Protein AF-A0A817S6I9-F1 (afdb_monomer_lite)

pLDDT: mean 77.31, std 12.87, range [44.41, 92.62]

Foldseek 3Di:
DVVVVVVVLVVLVVVLVCLLVVLVVLLVVLCVVCVVLVVVVVVCVVVVPPPCVPSVVVNVVCCVPRRVVPRDQDDPVRDDPVSNVVSVVSVVVSVD

Radius of gyration: 18.38 Å; chains: 1; bounding box: 38×23×58 Å

Structure (mmCIF, N/CA/C/O backbone):
data_AF-A0A817S6I9-F1
#
_entry.id   AF-A0A817S6I9-F1
#
loop_
_atom_site.group_PDB
_atom_site.id
_atom_site.type_symbol
_atom_site.label_atom_id
_atom_site.label_alt_id
_atom_site.label_comp_id
_atom_site.label_asym_id
_atom_site.label_entity_id
_atom_site.label_seq_id
_atom_site.pdbx_PDB_ins_code
_atom_site.Cartn_x
_atom_site.Cartn_y
_atom_site.Cartn_z
_atom_site.occupancy
_atom_site.B_iso_or_equiv
_atom_site.auth_seq_id
_atom_site.auth_comp_id
_atom_site.auth_asym_id
_atom_site.auth_atom_id
_atom_site.pdbx_PDB_model_num
ATOM 1 N N . SER A 1 1 ? 17.093 12.582 -35.098 1.00 48.34 1 SER A N 1
ATOM 2 C CA . SER A 1 1 ? 15.811 12.073 -34.557 1.00 48.34 1 SER A CA 1
ATOM 3 C C . SER A 1 1 ? 15.927 10.737 -33.798 1.00 48.34 1 SER A C 1
ATOM 5 O O . SER A 1 1 ? 14.911 10.224 -33.348 1.00 48.34 1 SER A O 1
ATOM 7 N N . THR A 1 2 ? 17.134 10.200 -33.555 1.00 47.22 2 THR A N 1
ATOM 8 C CA . THR A 1 2 ? 17.366 8.974 -32.749 1.00 47.22 2 THR A CA 1
ATOM 9 C C . THR A 1 2 ? 17.768 9.282 -31.298 1.00 47.22 2 THR A C 1
ATOM 11 O O . THR A 1 2 ? 17.374 8.576 -30.375 1.00 47.22 2 THR A O 1
ATOM 14 N N . LEU A 1 3 ? 18.480 10.396 -31.081 1.00 44.41 3 LEU A N 1
ATOM 15 C CA . LEU A 1 3 ? 18.934 10.853 -29.761 1.00 44.41 3 LEU A CA 1
ATOM 16 C C . LEU A 1 3 ? 17.788 11.201 -28.791 1.00 44.41 3 LEU A C 1
ATOM 18 O O . LEU A 1 3 ? 17.895 10.907 -27.606 1.00 44.41 3 LEU A O 1
ATOM 22 N N . SER A 1 4 ? 16.668 11.750 -29.279 1.00 54.09 4 SER A N 1
ATOM 23 C CA . SER A 1 4 ? 15.494 12.042 -28.435 1.00 54.09 4 SER A CA 1
ATOM 24 C C . SER A 1 4 ? 14.751 10.780 -27.981 1.00 54.09 4 SER A C 1
ATOM 26 O O . SER A 1 4 ? 14.138 10.764 -26.920 1.00 54.09 4 SER A O 1
ATOM 28 N N . ARG A 1 5 ? 14.823 9.692 -28.758 1.00 48.19 5 ARG A N 1
ATOM 29 C CA . ARG A 1 5 ? 14.220 8.401 -28.392 1.00 48.19 5 ARG A CA 1
ATOM 30 C C . ARG A 1 5 ? 15.061 7.651 -27.357 1.00 48.19 5 ARG A C 1
ATOM 32 O O . ARG A 1 5 ? 14.498 6.999 -26.483 1.00 48.19 5 ARG A O 1
ATOM 39 N N . LEU A 1 6 ? 16.389 7.785 -27.417 1.00 52.59 6 LEU A N 1
ATOM 40 C CA . LEU A 1 6 ? 17.304 7.248 -26.401 1.00 52.59 6 LEU A CA 1
ATOM 41 C C . LEU A 1 6 ? 17.142 7.964 -25.052 1.00 52.59 6 LEU A C 1
ATOM 43 O O . LEU A 1 6 ? 17.118 7.301 -24.016 1.00 52.59 6 LEU A O 1
ATOM 47 N N . SER A 1 7 ? 16.947 9.289 -25.052 1.00 59.59 7 SER A N 1
ATOM 48 C CA . SER A 1 7 ? 16.664 10.034 -23.817 1.00 59.59 7 SER A CA 1
ATOM 49 C C 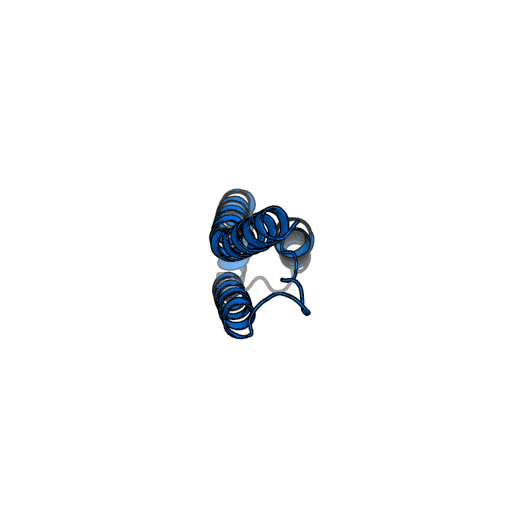. SER A 1 7 ? 15.286 9.702 -23.231 1.00 59.59 7 SER A C 1
ATOM 51 O O . SER A 1 7 ? 15.144 9.615 -22.012 1.00 59.59 7 SER A O 1
ATOM 53 N N . GLU A 1 8 ? 14.281 9.435 -24.072 1.00 59.19 8 GLU A N 1
ATOM 54 C CA . GLU A 1 8 ? 12.978 8.939 -23.619 1.00 59.19 8 GLU A CA 1
ATOM 55 C C . GLU A 1 8 ? 13.046 7.538 -23.008 1.00 59.19 8 GLU A C 1
ATOM 57 O O . GLU A 1 8 ? 12.363 7.286 -22.017 1.00 59.19 8 GLU A O 1
ATOM 62 N N . TYR A 1 9 ? 13.828 6.626 -23.593 1.00 57.75 9 TYR A N 1
ATOM 63 C CA . TYR A 1 9 ? 14.005 5.279 -23.052 1.00 57.75 9 TYR A CA 1
ATOM 64 C C . TYR A 1 9 ? 14.709 5.335 -21.692 1.00 57.75 9 TYR A C 1
ATOM 66 O O . TYR A 1 9 ? 14.170 4.825 -20.715 1.00 57.75 9 TYR A O 1
ATOM 74 N N . GLY A 1 10 ? 15.826 6.068 -21.599 1.00 59.78 10 GLY A N 1
ATOM 75 C CA . GLY A 1 10 ? 16.551 6.268 -20.341 1.00 59.78 10 GLY A CA 1
ATOM 76 C C . GLY A 1 10 ? 15.674 6.880 -19.247 1.00 59.78 10 GLY A C 1
ATOM 77 O O . GLY A 1 10 ? 15.586 6.331 -18.154 1.00 59.78 10 GLY A O 1
ATOM 78 N N . ARG A 1 11 ? 14.926 7.948 -19.557 1.00 60.44 11 ARG A N 1
ATOM 79 C CA . ARG A 1 11 ? 14.008 8.585 -18.599 1.00 60.44 11 ARG A CA 1
ATOM 80 C C . ARG A 1 11 ? 12.890 7.643 -18.135 1.00 60.44 11 ARG A C 1
ATOM 82 O O . ARG A 1 11 ? 12.499 7.698 -16.974 1.00 60.44 11 ARG A O 1
ATOM 89 N N . LYS A 1 12 ? 12.374 6.775 -19.010 1.00 60.78 12 LYS A N 1
ATOM 90 C CA . LYS A 1 12 ? 11.317 5.804 -18.666 1.00 60.78 12 LYS A CA 1
ATOM 91 C C . LYS A 1 12 ? 11.851 4.658 -17.803 1.00 60.78 12 LYS A C 1
ATOM 93 O O . LYS A 1 12 ? 11.186 4.295 -16.838 1.00 60.78 12 LYS A O 1
ATOM 98 N N . THR A 1 13 ? 13.053 4.155 -18.085 1.00 60.53 13 THR A N 1
ATOM 99 C CA . THR A 1 13 ? 13.734 3.174 -17.226 1.00 60.53 13 THR A CA 1
ATOM 100 C C . THR A 1 13 ? 14.030 3.764 -15.846 1.00 60.53 13 THR A C 1
ATOM 102 O O . THR A 1 13 ? 13.790 3.107 -14.840 1.00 60.53 13 THR A O 1
ATOM 105 N N . THR A 1 14 ? 14.453 5.031 -15.765 1.00 61.16 14 THR A N 1
ATOM 106 C CA . THR A 1 14 ? 14.640 5.725 -14.479 1.00 61.16 14 THR A CA 1
ATOM 107 C C . THR A 1 14 ? 13.330 5.863 -13.697 1.00 61.16 14 THR A C 1
ATOM 109 O O . THR A 1 14 ? 13.328 5.631 -12.493 1.00 61.16 14 THR A O 1
ATOM 112 N N . ILE A 1 15 ? 12.207 6.176 -14.361 1.00 65.25 15 ILE A N 1
ATOM 113 C CA . ILE A 1 15 ? 10.882 6.246 -13.710 1.00 65.25 15 ILE A CA 1
ATOM 114 C C . ILE A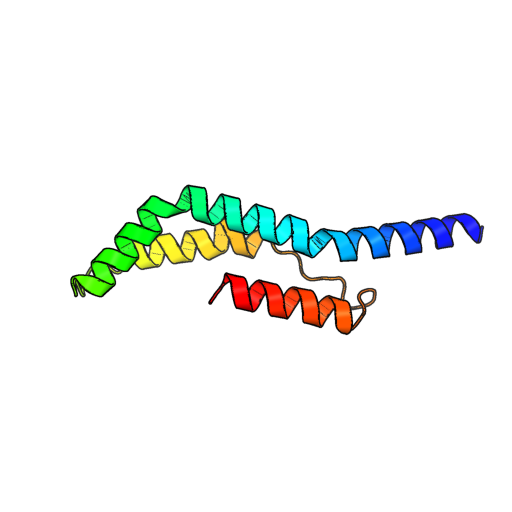 1 15 ? 10.454 4.874 -13.154 1.00 65.25 15 ILE A C 1
ATOM 116 O O . ILE A 1 15 ? 9.911 4.795 -12.058 1.00 65.25 15 ILE A O 1
ATOM 120 N N . GLN A 1 16 ? 10.728 3.785 -13.874 1.00 66.12 16 GLN A N 1
ATOM 121 C CA . GLN A 1 16 ? 10.419 2.428 -13.407 1.00 66.12 16 GLN A CA 1
ATOM 122 C C . GLN A 1 16 ? 11.293 1.995 -12.222 1.00 66.12 16 GLN A C 1
ATOM 124 O O . GLN A 1 16 ? 10.807 1.316 -11.325 1.00 66.12 16 GLN A O 1
ATOM 129 N N . LEU A 1 17 ? 12.566 2.403 -12.197 1.00 70.31 17 LEU A N 1
ATOM 130 C CA . LEU A 1 17 ? 13.485 2.099 -11.095 1.00 70.31 17 LEU A CA 1
ATOM 131 C C . LEU A 1 17 ? 13.181 2.901 -9.826 1.00 70.31 17 LEU A C 1
ATOM 133 O O . LEU A 1 17 ? 13.470 2.430 -8.732 1.00 70.31 17 LEU A O 1
ATOM 137 N N . ILE A 1 18 ? 12.613 4.104 -9.958 1.00 76.94 18 ILE A N 1
ATOM 138 C CA . ILE A 1 18 ? 12.293 4.952 -8.803 1.00 76.94 18 ILE A CA 1
ATOM 139 C C . ILE A 1 18 ? 10.914 4.644 -8.199 1.00 76.94 18 ILE A C 1
ATOM 141 O O . ILE A 1 18 ? 10.690 4.917 -7.024 1.00 76.94 18 ILE A O 1
ATOM 145 N N . GLN A 1 19 ? 10.003 4.049 -8.979 1.00 79.94 19 GLN A N 1
ATOM 146 C CA . GLN A 1 19 ? 8.639 3.721 -8.554 1.00 79.94 19 GLN A CA 1
ATOM 147 C C . GLN A 1 19 ? 8.572 2.950 -7.215 1.00 79.94 19 GLN A C 1
ATOM 149 O O . GLN A 1 19 ? 7.807 3.380 -6.353 1.00 79.94 19 GLN A O 1
ATOM 154 N N . PRO A 1 20 ? 9.389 1.906 -6.958 1.00 82.19 20 PRO A N 1
ATOM 155 C CA . PRO A 1 20 ? 9.368 1.204 -5.672 1.00 82.19 20 PRO A CA 1
ATOM 156 C C . PRO A 1 20 ? 9.696 2.094 -4.464 1.00 82.19 20 PRO A C 1
ATOM 158 O O . PRO A 1 20 ? 9.149 1.888 -3.385 1.00 82.19 20 PRO A O 1
ATOM 161 N N . TYR A 1 21 ? 10.562 3.098 -4.633 1.00 84.75 21 TYR A N 1
ATOM 162 C CA . TYR A 1 21 ? 10.924 4.018 -3.550 1.00 84.75 21 TYR A CA 1
ATOM 163 C C . TYR A 1 21 ? 9.780 4.977 -3.213 1.00 84.75 21 TYR A C 1
ATOM 165 O O . TYR A 1 21 ? 9.550 5.260 -2.042 1.00 84.75 21 TYR A O 1
ATOM 173 N N . TYR A 1 22 ? 9.037 5.440 -4.223 1.00 86.50 22 TYR A N 1
ATOM 174 C CA . TYR A 1 22 ? 7.830 6.237 -3.996 1.00 86.50 22 TYR A CA 1
ATOM 175 C C . TYR A 1 22 ? 6.727 5.421 -3.315 1.00 86.50 22 TYR A C 1
ATOM 177 O O . TYR A 1 22 ? 6.071 5.928 -2.413 1.00 86.50 22 TYR A O 1
ATOM 185 N N . GLU A 1 23 ? 6.542 4.159 -3.708 1.00 88.94 23 GLU A N 1
ATOM 186 C CA . GLU A 1 23 ? 5.551 3.275 -3.077 1.00 88.94 23 GLU A CA 1
ATOM 187 C C . GLU A 1 23 ? 5.903 2.960 -1.617 1.00 88.94 23 GLU A C 1
ATOM 189 O O . GLU A 1 23 ? 5.007 2.900 -0.776 1.00 88.94 23 GLU A O 1
ATOM 194 N N . LEU A 1 24 ? 7.197 2.834 -1.298 1.00 90.00 24 LEU A N 1
ATOM 195 C CA . LEU A 1 24 ? 7.669 2.710 0.081 1.00 90.00 24 LEU A CA 1
ATOM 196 C C . LEU A 1 24 ? 7.358 3.969 0.902 1.00 90.00 24 LEU A C 1
ATOM 198 O O . LEU A 1 24 ? 6.859 3.854 2.016 1.00 90.00 24 LEU A O 1
ATOM 202 N N . ASP A 1 25 ? 7.626 5.160 0.366 1.00 89.81 25 ASP A N 1
ATOM 203 C CA . ASP A 1 25 ? 7.336 6.423 1.059 1.00 89.81 25 ASP A CA 1
ATOM 204 C C . ASP A 1 25 ? 5.828 6.588 1.323 1.00 89.81 25 ASP A C 1
ATOM 206 O O . ASP A 1 25 ? 5.407 6.870 2.444 1.00 89.81 25 ASP A O 1
ATOM 210 N N . GLN A 1 26 ? 4.994 6.285 0.321 1.00 90.75 26 GLN A N 1
ATOM 211 C CA . GLN A 1 26 ? 3.534 6.255 0.462 1.00 90.75 26 GLN A CA 1
ATOM 212 C C . GLN A 1 26 ? 3.079 5.281 1.554 1.00 90.75 26 GLN A C 1
ATOM 214 O O . GLN A 1 26 ? 2.209 5.619 2.359 1.00 90.75 26 GLN A O 1
ATOM 219 N N . PHE A 1 27 ? 3.679 4.090 1.610 1.00 92.56 27 PHE A N 1
ATOM 220 C CA . PHE A 1 27 ? 3.389 3.109 2.649 1.00 92.56 27 PHE A CA 1
ATOM 221 C C . PHE A 1 27 ? 3.778 3.612 4.043 1.00 92.56 27 PHE A C 1
ATOM 223 O O . PHE A 1 27 ? 2.975 3.523 4.969 1.00 92.56 27 PHE A O 1
ATOM 230 N N . LEU A 1 28 ? 4.972 4.188 4.204 1.00 91.69 28 LEU A N 1
ATOM 231 C CA . LEU A 1 28 ? 5.427 4.718 5.492 1.00 91.69 28 LEU A CA 1
ATOM 232 C C . LEU A 1 28 ? 4.515 5.842 5.998 1.00 91.69 28 LEU A C 1
ATOM 234 O O . LEU A 1 28 ? 4.097 5.813 7.156 1.00 91.69 28 LEU A O 1
ATOM 238 N N . ILE A 1 29 ? 4.141 6.776 5.119 1.00 92.31 29 ILE A N 1
ATOM 239 C CA . ILE A 1 29 ? 3.198 7.856 5.437 1.00 92.31 29 ILE A CA 1
ATOM 240 C C . ILE A 1 29 ? 1.832 7.281 5.832 1.00 92.31 29 ILE A C 1
ATOM 242 O O . ILE A 1 29 ? 1.241 7.711 6.825 1.00 92.31 29 ILE A O 1
ATOM 246 N N . PHE A 1 30 ? 1.334 6.286 5.090 1.00 92.62 30 PHE A N 1
ATOM 247 C CA . PHE A 1 30 ? 0.078 5.610 5.410 1.00 92.62 30 PHE A CA 1
ATOM 248 C C . PHE A 1 30 ? 0.119 4.972 6.805 1.00 92.62 30 PHE A C 1
ATOM 250 O O . PHE A 1 30 ? -0.810 5.170 7.593 1.00 92.62 30 PHE A O 1
ATOM 257 N N . ILE A 1 31 ? 1.190 4.242 7.132 1.00 91.19 31 ILE A N 1
ATOM 258 C CA . ILE A 1 31 ? 1.363 3.613 8.445 1.00 91.19 31 ILE A CA 1
ATOM 259 C C . ILE A 1 31 ? 1.421 4.669 9.546 1.00 91.19 31 ILE A C 1
ATOM 261 O O . ILE A 1 31 ? 0.742 4.514 10.558 1.00 91.19 31 ILE A O 1
ATOM 265 N N . GLU A 1 32 ? 2.166 5.758 9.359 1.00 91.06 32 GLU A N 1
ATOM 266 C CA . GLU A 1 32 ? 2.276 6.829 10.353 1.00 91.06 32 GLU A CA 1
ATOM 267 C C . GLU A 1 32 ? 0.910 7.468 10.655 1.00 91.06 32 GLU A C 1
ATOM 269 O O . GLU A 1 32 ? 0.515 7.595 11.817 1.00 91.06 32 GLU A O 1
ATOM 274 N N . GLN A 1 33 ? 0.137 7.788 9.614 1.00 89.19 33 GLN A N 1
ATOM 275 C CA . GLN A 1 33 ? -1.187 8.404 9.743 1.00 89.19 33 GLN A CA 1
ATOM 276 C C . GLN A 1 33 ? -2.243 7.455 10.326 1.00 89.19 33 GLN A C 1
ATOM 278 O O . GLN A 1 33 ? -3.207 7.904 10.956 1.00 89.19 33 GLN A O 1
ATOM 283 N N . ASN A 1 34 ? -2.075 6.146 10.127 1.00 87.19 34 ASN A N 1
ATOM 284 C CA . ASN A 1 34 ? -3.022 5.121 10.564 1.00 87.19 34 ASN A CA 1
ATOM 285 C C . ASN A 1 34 ? -2.547 4.327 11.784 1.00 87.19 34 ASN A C 1
ATOM 287 O O . ASN A 1 34 ? -3.271 3.446 12.249 1.00 87.19 34 ASN A O 1
ATOM 291 N N . LEU A 1 35 ? -1.396 4.669 12.371 1.00 85.81 35 LEU A N 1
ATOM 292 C CA . LEU A 1 35 ? -0.830 3.982 13.533 1.00 85.81 35 LEU A CA 1
ATOM 293 C C . LEU A 1 35 ? -1.810 3.879 14.720 1.00 85.81 35 LEU A C 1
ATOM 295 O O . LEU A 1 35 ? -1.896 2.804 15.321 1.00 85.81 35 LEU A O 1
ATOM 299 N N . PRO A 1 36 ? -2.592 4.922 15.079 1.00 83.19 36 PRO A N 1
ATOM 300 C CA . PRO A 1 36 ? -3.585 4.805 16.149 1.00 83.19 36 PRO A CA 1
ATOM 301 C C . PRO A 1 36 ? -4.704 3.808 15.815 1.00 83.19 36 PRO A C 1
ATOM 303 O O . PRO A 1 36 ? -5.175 3.078 16.689 1.00 83.19 36 PRO A O 1
ATOM 306 N N . LEU A 1 37 ? -5.111 3.760 14.543 1.00 81.88 37 LEU A N 1
ATOM 307 C CA . LEU A 1 37 ? -6.162 2.878 14.045 1.00 81.88 37 LEU A CA 1
ATOM 308 C C . LEU A 1 37 ? -5.686 1.420 14.014 1.00 81.88 37 LEU A C 1
ATOM 310 O O . LEU A 1 37 ? -6.392 0.542 14.506 1.00 81.88 37 LEU A O 1
ATOM 314 N N . LEU A 1 38 ? -4.457 1.187 13.544 1.00 80.25 38 LEU A N 1
ATOM 315 C CA . LEU A 1 38 ? -3.765 -0.105 13.582 1.00 80.25 38 LEU A CA 1
ATOM 316 C C . LEU A 1 38 ? -3.685 -0.655 15.006 1.00 80.25 38 LEU A C 1
ATOM 318 O O . LEU A 1 38 ? -4.165 -1.756 15.262 1.00 80.25 38 LEU A O 1
ATOM 322 N N . LYS A 1 39 ? -3.191 0.145 15.960 1.00 80.62 39 LYS A N 1
ATOM 323 C CA . LYS A 1 39 ? -3.129 -0.246 17.380 1.00 80.62 39 LYS A CA 1
ATOM 324 C C . LYS A 1 39 ? -4.506 -0.568 17.951 1.00 80.62 39 LYS A C 1
ATOM 326 O O . LYS A 1 39 ? -4.640 -1.459 18.784 1.00 80.62 39 LYS A O 1
ATOM 331 N N . SER A 1 40 ? -5.543 0.153 17.523 1.00 77.94 40 SER A N 1
ATOM 332 C CA . SER A 1 40 ? -6.919 -0.135 17.927 1.00 77.94 40 SER A CA 1
ATOM 333 C C . SER A 1 40 ? -7.411 -1.475 17.368 1.00 77.94 40 SER A C 1
ATOM 335 O O . SER A 1 40 ? -8.066 -2.230 18.086 1.00 77.94 40 SER A O 1
ATOM 337 N N . VAL A 1 41 ? -7.119 -1.793 16.102 1.00 74.88 41 VAL A N 1
ATOM 338 C CA . VAL A 1 41 ? -7.469 -3.082 15.477 1.00 74.88 41 VAL A CA 1
ATOM 339 C C . VAL A 1 41 ? -6.698 -4.237 16.129 1.00 74.88 41 VAL A C 1
ATOM 341 O O . VAL A 1 41 ? -7.313 -5.226 16.523 1.00 74.88 41 VAL A O 1
ATOM 344 N N . GLU A 1 42 ? -5.388 -4.089 16.333 1.00 74.94 42 GLU A N 1
ATOM 345 C CA . GLU A 1 42 ? -4.522 -5.090 16.971 1.00 74.94 42 GLU A CA 1
ATOM 346 C C . GLU A 1 42 ? -4.949 -5.375 18.418 1.00 74.94 42 GLU A C 1
ATOM 348 O O . GLU A 1 42 ? -5.220 -6.522 18.777 1.00 74.94 42 GLU A O 1
ATOM 353 N N . ASN A 1 43 ? -5.133 -4.331 19.235 1.00 69.12 43 ASN A N 1
ATOM 354 C CA . ASN A 1 43 ? -5.623 -4.490 20.605 1.00 69.12 43 ASN A CA 1
ATOM 355 C C . ASN A 1 43 ? -7.002 -5.164 20.649 1.00 69.12 43 ASN A C 1
ATOM 357 O O . ASN A 1 43 ? -7.299 -5.872 21.607 1.00 69.12 43 ASN A O 1
ATOM 361 N N . ARG A 1 44 ? -7.856 -4.996 19.632 1.00 68.25 44 ARG A N 1
ATOM 362 C CA . ARG A 1 44 ? -9.157 -5.686 19.557 1.00 68.25 44 ARG A CA 1
ATOM 363 C C . ARG A 1 44 ? -9.053 -7.145 19.169 1.00 68.25 44 ARG A C 1
ATOM 365 O O . ARG A 1 44 ? -9.780 -7.956 19.740 1.00 68.25 44 ARG A O 1
ATOM 372 N N . TYR A 1 45 ? -8.143 -7.476 18.257 1.00 59.91 45 TYR A N 1
ATOM 373 C CA . TYR A 1 45 ? -7.817 -8.865 17.957 1.00 59.91 45 TYR A CA 1
ATOM 374 C C . TYR A 1 45 ? -7.324 -9.585 19.222 1.00 59.91 45 TYR A C 1
ATOM 376 O O . TYR A 1 45 ? -7.787 -10.679 19.534 1.00 59.91 45 TYR A O 1
ATOM 384 N N . LEU A 1 46 ? -6.484 -8.914 20.017 1.00 59.69 46 LEU A N 1
ATOM 385 C CA . LEU A 1 46 ? -5.977 -9.428 21.292 1.00 59.69 46 LEU A CA 1
ATOM 386 C C . LEU A 1 46 ? -7.040 -9.473 22.409 1.00 59.69 46 LEU A C 1
ATOM 388 O O . LEU A 1 46 ? -7.007 -10.372 23.245 1.00 59.69 46 LEU A O 1
ATOM 392 N N . THR A 1 47 ? -7.999 -8.538 22.430 1.00 67.25 47 THR A N 1
ATOM 393 C CA . THR A 1 47 ? -9.053 -8.452 23.469 1.00 67.25 47 THR A CA 1
ATOM 394 C C . THR A 1 47 ? -10.362 -9.166 23.109 1.00 67.25 47 THR A C 1
ATOM 396 O O . THR A 1 47 ? -11.288 -9.185 23.916 1.00 67.25 47 THR A O 1
ATOM 399 N N . ASN A 1 48 ? -10.436 -9.821 21.942 1.00 59.94 48 ASN A N 1
ATOM 400 C CA . ASN A 1 48 ? -11.535 -10.704 21.523 1.00 59.94 48 ASN A CA 1
ATOM 401 C C . ASN A 1 48 ? -12.925 -10.026 21.474 1.00 59.94 48 ASN A C 1
ATOM 403 O O . ASN A 1 48 ? -13.961 -10.658 21.705 1.00 59.94 48 ASN A O 1
ATOM 407 N N . ASN A 1 49 ? -12.961 -8.728 21.158 1.00 60.94 49 ASN A N 1
ATOM 408 C CA . ASN A 1 49 ? -14.195 -7.944 21.073 1.00 60.94 49 ASN A CA 1
ATOM 409 C C . ASN A 1 49 ? -14.874 -8.156 19.702 1.00 60.94 49 ASN A C 1
ATOM 411 O O . ASN A 1 49 ? -14.628 -7.430 18.742 1.00 60.94 49 ASN A O 1
ATOM 415 N N . LYS A 1 50 ? -15.715 -9.194 19.598 1.00 59.28 50 LYS A N 1
ATOM 416 C CA . LYS A 1 50 ? -16.265 -9.735 18.333 1.00 59.28 50 LYS A CA 1
ATOM 417 C C . LYS A 1 50 ? -17.263 -8.843 17.563 1.00 59.28 50 LYS A C 1
ATOM 419 O O . LYS A 1 50 ? -17.646 -9.223 16.462 1.00 59.28 50 LYS A O 1
ATOM 424 N N . ASN A 1 51 ? -17.672 -7.685 18.090 1.00 56.97 51 ASN A N 1
ATOM 425 C CA . ASN A 1 51 ? -18.818 -6.917 17.567 1.00 56.97 51 ASN A CA 1
ATOM 426 C C . ASN A 1 51 ? -18.489 -5.540 16.954 1.00 56.97 51 ASN A C 1
ATOM 428 O O . ASN A 1 51 ? -19.411 -4.810 16.606 1.00 56.97 51 ASN A O 1
ATOM 432 N N . ASP A 1 52 ? -17.217 -5.163 16.802 1.00 63.62 52 ASP A N 1
ATOM 433 C CA . ASP A 1 52 ? -16.837 -3.864 16.220 1.00 63.62 52 ASP A CA 1
ATOM 434 C C . ASP A 1 52 ? -16.278 -4.033 14.800 1.00 63.62 52 ASP A C 1
ATOM 436 O O . ASP A 1 52 ? -15.074 -3.947 14.553 1.00 63.62 52 ASP A O 1
ATOM 440 N N . THR A 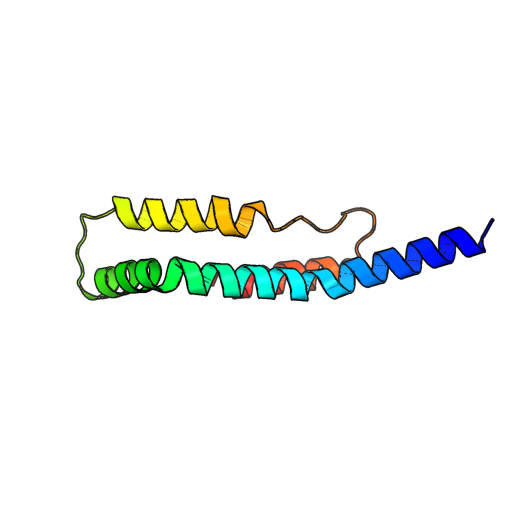1 53 ? -17.179 -4.330 13.860 1.00 75.31 53 THR A N 1
ATOM 441 C CA . THR A 1 53 ? -16.872 -4.380 12.421 1.00 75.31 53 THR A CA 1
ATOM 442 C C . THR A 1 53 ? -16.527 -2.995 11.880 1.00 75.31 53 THR A C 1
ATOM 444 O O . THR A 1 53 ? -15.635 -2.868 11.050 1.00 75.31 53 THR A O 1
ATOM 447 N N . THR A 1 54 ? -17.131 -1.946 12.444 1.00 81.19 54 THR A N 1
ATOM 448 C CA . THR A 1 54 ? -17.028 -0.551 12.000 1.00 81.19 54 THR A CA 1
ATOM 449 C C . THR A 1 54 ? -15.594 -0.080 11.823 1.00 81.19 54 THR A C 1
ATOM 451 O O . THR A 1 54 ? -15.260 0.554 10.829 1.00 81.19 54 THR A O 1
ATOM 454 N N . THR A 1 55 ? -14.716 -0.370 12.779 1.00 77.88 55 THR A N 1
ATOM 455 C CA . THR A 1 55 ? -13.354 0.167 12.683 1.00 77.88 55 THR A CA 1
ATOM 456 C C . THR A 1 55 ? -12.438 -0.688 11.815 1.00 77.88 55 THR A C 1
ATOM 458 O O . THR A 1 55 ? -11.475 -0.169 11.256 1.00 77.88 55 THR A O 1
ATOM 461 N N . ARG A 1 56 ? -12.716 -1.993 11.701 1.00 78.62 56 ARG A N 1
ATOM 462 C CA . ARG A 1 56 ? -12.066 -2.831 10.690 1.00 78.62 56 ARG A CA 1
ATOM 463 C C . ARG A 1 56 ? -12.441 -2.325 9.299 1.00 78.62 56 ARG A C 1
ATOM 465 O O . ARG A 1 56 ? -11.558 -2.170 8.465 1.00 78.62 56 ARG A O 1
ATOM 472 N N . ASP A 1 57 ? -13.719 -2.033 9.087 1.00 85.62 57 ASP A N 1
ATOM 473 C CA . ASP A 1 57 ? -14.232 -1.506 7.825 1.00 85.62 57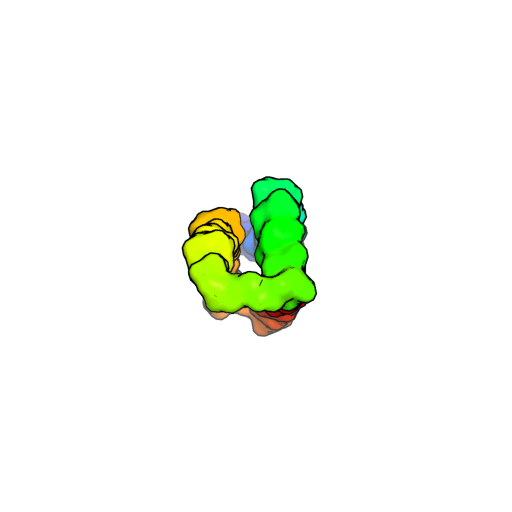 ASP A CA 1
ATOM 474 C C . ASP A 1 57 ? -13.599 -0.141 7.518 1.00 85.62 57 ASP A C 1
ATOM 476 O O . ASP A 1 57 ? -13.084 0.051 6.422 1.00 85.62 57 ASP A O 1
ATOM 480 N N . LEU A 1 58 ? -13.500 0.750 8.515 1.00 86.06 58 LEU A N 1
ATOM 481 C CA . LEU A 1 58 ? -12.806 2.038 8.389 1.00 86.06 58 LEU A CA 1
ATOM 482 C C . LEU A 1 58 ? -11.320 1.873 8.029 1.00 86.06 58 LEU A C 1
ATOM 484 O O . LEU A 1 58 ? -10.785 2.617 7.211 1.00 86.06 58 LEU A O 1
ATOM 488 N N . PHE A 1 59 ? -10.631 0.906 8.644 1.00 85.69 59 PHE A N 1
ATOM 489 C CA . PHE A 1 59 ? -9.230 0.632 8.326 1.00 85.69 59 PHE A CA 1
ATOM 490 C C . PHE A 1 59 ? -9.072 0.121 6.890 1.00 85.69 59 PHE A C 1
ATOM 492 O O . PHE A 1 59 ? -8.222 0.624 6.161 1.00 85.69 59 PHE A O 1
ATOM 499 N N . LEU A 1 60 ? -9.913 -0.822 6.457 1.00 86.94 60 LEU A N 1
ATOM 500 C CA . LEU A 1 60 ? -9.888 -1.342 5.088 1.00 86.94 60 LEU A CA 1
ATOM 501 C C . LEU A 1 60 ? -10.248 -0.270 4.052 1.00 86.94 60 LEU A C 1
ATOM 503 O O . LEU A 1 60 ? -9.630 -0.218 2.989 1.00 86.94 60 LEU A O 1
ATOM 507 N N . GLU A 1 61 ? -11.197 0.610 4.369 1.00 90.62 61 GLU A N 1
ATOM 508 C CA . GLU A 1 61 ? -11.533 1.764 3.536 1.00 90.62 61 GLU A CA 1
ATOM 509 C C . GLU A 1 61 ? -10.321 2.683 3.359 1.00 90.62 61 GLU A C 1
ATOM 511 O O . GLU A 1 61 ? -10.008 3.075 2.236 1.00 90.62 61 GLU A O 1
ATOM 516 N N . ARG A 1 62 ? -9.581 2.964 4.438 1.00 88.25 62 ARG A N 1
ATOM 517 C CA . ARG A 1 62 ? -8.345 3.750 4.360 1.00 88.25 62 ARG A CA 1
ATOM 518 C C . ARG A 1 62 ? -7.236 3.044 3.592 1.00 88.25 62 ARG A C 1
ATOM 520 O O . ARG A 1 62 ? -6.584 3.684 2.778 1.00 88.25 62 ARG A O 1
ATOM 527 N N . VAL A 1 63 ? -7.039 1.734 3.773 1.00 89.69 63 VAL A N 1
ATOM 528 C CA . VAL A 1 63 ? -6.090 0.963 2.942 1.00 89.69 63 VAL A CA 1
ATOM 529 C C . VAL A 1 63 ? -6.429 1.141 1.459 1.00 89.69 63 VAL A C 1
ATOM 531 O O . VAL A 1 63 ? -5.544 1.379 0.640 1.00 89.69 63 VAL A O 1
ATOM 534 N N . HIS A 1 64 ? -7.710 1.076 1.098 1.00 88.44 64 HIS A N 1
ATOM 535 C CA . HIS A 1 64 ? -8.124 1.240 -0.290 1.00 88.44 64 HIS A CA 1
ATOM 536 C C . HIS A 1 64 ? -7.928 2.674 -0.803 1.00 88.44 64 HIS A C 1
ATOM 538 O O . HIS A 1 64 ? -7.274 2.883 -1.827 1.00 88.44 64 HIS A O 1
ATOM 544 N N . ASN A 1 65 ? -8.481 3.655 -0.090 1.00 89.69 65 ASN A N 1
ATOM 545 C CA . ASN A 1 65 ? -8.551 5.042 -0.541 1.00 89.69 65 ASN A CA 1
ATOM 546 C C . ASN A 1 65 ? -7.217 5.774 -0.415 1.00 89.69 65 ASN A C 1
ATOM 548 O O . ASN A 1 65 ? -6.884 6.564 -1.297 1.00 89.69 65 ASN A O 1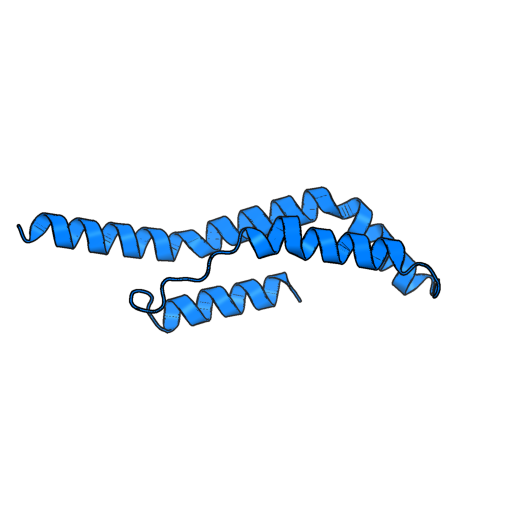
ATOM 552 N N . ASP A 1 66 ? -6.444 5.490 0.631 1.00 89.19 66 ASP A N 1
ATOM 553 C CA . ASP A 1 66 ? -5.258 6.271 0.974 1.00 89.19 66 ASP A CA 1
ATOM 554 C C . ASP A 1 66 ? -3.962 5.595 0.511 1.00 89.19 66 ASP A C 1
ATOM 556 O O . ASP A 1 66 ? -2.980 6.297 0.288 1.00 89.19 66 ASP A O 1
ATOM 560 N N . LEU A 1 67 ? -3.943 4.267 0.322 1.00 90.06 67 LEU A N 1
ATOM 561 C CA . LEU A 1 67 ? -2.751 3.526 -0.115 1.00 90.06 67 LEU A CA 1
ATOM 562 C C . LEU A 1 67 ? -2.916 2.931 -1.521 1.00 90.06 67 LEU A C 1
ATOM 564 O O . LEU A 1 67 ? -2.205 3.315 -2.449 1.00 90.06 67 LEU A O 1
ATOM 568 N N . LEU A 1 68 ? -3.874 2.019 -1.710 1.00 89.62 68 LEU A N 1
ATOM 569 C CA . LEU A 1 68 ? -3.995 1.259 -2.962 1.00 89.62 68 LEU A CA 1
ATOM 570 C C . LEU A 1 68 ? -4.380 2.131 -4.163 1.00 89.62 68 LEU A C 1
ATOM 572 O O . LEU A 1 68 ? -3.919 1.873 -5.274 1.00 89.62 68 LEU A O 1
ATOM 576 N N . SER A 1 69 ? -5.187 3.175 -3.954 1.00 88.69 69 SER A N 1
ATOM 577 C CA . SER A 1 69 ? -5.572 4.122 -5.010 1.00 88.69 69 SER A CA 1
ATOM 578 C C . SER A 1 69 ? -4.371 4.874 -5.612 1.00 88.69 69 SER A C 1
ATOM 580 O O . SER A 1 69 ? -4.423 5.304 -6.767 1.00 88.69 69 SER A O 1
ATOM 582 N N . GLN A 1 70 ? -3.277 5.008 -4.851 1.00 86.62 70 GLN A N 1
ATOM 583 C CA . GLN A 1 70 ? -2.064 5.715 -5.266 1.00 86.62 70 GLN A CA 1
ATOM 584 C C . GLN A 1 70 ? -1.102 4.818 -6.059 1.00 86.62 70 GLN A C 1
ATOM 586 O O . GLN A 1 70 ? -0.277 5.310 -6.835 1.00 86.62 70 GLN A O 1
ATOM 591 N N . TRP A 1 71 ? -1.208 3.499 -5.890 1.00 88.25 71 TRP A N 1
ATOM 592 C CA . TRP A 1 71 ? -0.303 2.515 -6.475 1.00 88.25 71 TRP A CA 1
ATOM 593 C C . TRP A 1 71 ? -0.640 2.214 -7.936 1.00 88.25 71 TRP A C 1
ATOM 595 O O . TRP A 1 71 ? -1.378 1.286 -8.275 1.00 88.25 71 TRP A O 1
ATOM 605 N N . GLN A 1 72 ? -0.032 2.973 -8.844 1.00 80.25 72 GLN A N 1
ATOM 606 C CA . GLN A 1 72 ? -0.222 2.781 -10.282 1.00 80.25 72 GLN A CA 1
ATOM 607 C C . GLN A 1 72 ? 0.421 1.485 -10.776 1.00 80.25 72 GLN A C 1
ATOM 609 O O . GLN A 1 72 ? 1.562 1.169 -10.443 1.00 80.25 72 GLN A O 1
ATOM 614 N N . LEU A 1 73 ? -0.287 0.724 -11.612 1.00 78.56 73 LEU A N 1
ATOM 615 C CA . LEU A 1 73 ? 0.314 -0.444 -12.250 1.00 78.56 73 LEU A CA 1
ATOM 616 C C . LEU A 1 73 ? 1.430 -0.012 -13.217 1.00 78.56 73 LEU A C 1
ATOM 618 O O . LEU A 1 73 ? 1.245 0.944 -13.979 1.00 78.56 73 LEU A O 1
ATOM 622 N N . PRO A 1 74 ? 2.574 -0.718 -13.233 1.00 73.38 74 PRO A N 1
ATOM 623 C CA . PRO A 1 74 ? 3.594 -0.501 -14.249 1.00 73.38 74 PRO A CA 1
ATOM 624 C C . PRO A 1 74 ? 3.010 -0.692 -15.662 1.00 73.38 74 PRO A C 1
ATOM 626 O O . PRO A 1 74 ? 2.029 -1.400 -15.878 1.00 73.38 74 PRO A O 1
ATOM 629 N N . ASN A 1 75 ? 3.589 -0.037 -16.669 1.00 76.44 75 ASN A N 1
ATOM 630 C CA . ASN A 1 75 ? 3.061 -0.115 -18.032 1.00 76.44 75 ASN A CA 1
ATOM 631 C C . ASN A 1 75 ? 3.293 -1.515 -18.636 1.00 76.44 75 ASN A C 1
ATOM 633 O O . ASN A 1 75 ? 4.434 -1.899 -18.880 1.00 76.44 75 ASN A O 1
ATOM 637 N N . VAL A 1 76 ? 2.214 -2.241 -18.948 1.00 69.31 76 VAL A N 1
ATOM 638 C CA . VAL A 1 76 ? 2.244 -3.636 -19.442 1.00 69.31 76 VAL A CA 1
ATOM 639 C C . VAL A 1 76 ? 3.121 -3.821 -20.687 1.00 69.31 76 VAL A C 1
ATOM 641 O O . VAL A 1 76 ? 3.799 -4.830 -20.817 1.00 69.31 76 VAL A O 1
ATOM 644 N N . ILE A 1 77 ? 3.146 -2.842 -21.595 1.00 68.25 77 ILE A N 1
ATOM 645 C CA . ILE A 1 77 ? 3.874 -2.943 -22.872 1.00 68.25 77 ILE A CA 1
ATOM 646 C C . ILE A 1 77 ? 5.358 -2.581 -22.705 1.00 68.25 77 ILE A C 1
ATOM 648 O O . ILE A 1 77 ? 6.193 -2.960 -23.522 1.00 68.25 77 ILE A O 1
ATOM 652 N N . ARG A 1 78 ? 5.697 -1.793 -21.679 1.00 67.56 78 ARG A N 1
ATOM 653 C CA . ARG A 1 78 ? 7.002 -1.115 -21.572 1.00 67.56 78 ARG A CA 1
ATOM 654 C C . ARG A 1 78 ? 7.823 -1.518 -20.355 1.00 67.56 78 ARG A C 1
ATOM 656 O O . ARG A 1 78 ? 8.996 -1.166 -20.289 1.00 67.56 78 ARG A O 1
ATOM 663 N N . SER A 1 79 ? 7.220 -2.180 -19.379 1.00 74.31 79 SER A N 1
ATOM 664 C CA . SER A 1 79 ? 7.915 -2.670 -18.195 1.00 74.31 79 SER A CA 1
ATOM 665 C C . SER A 1 79 ? 8.399 -4.090 -18.436 1.00 74.31 79 SER A C 1
ATOM 667 O O . SER A 1 79 ? 7.662 -4.930 -18.947 1.00 74.31 79 SER A O 1
ATOM 669 N N . SER A 1 80 ? 9.649 -4.355 -18.063 1.00 82.00 80 SER A N 1
ATOM 670 C CA . SER A 1 80 ? 10.185 -5.713 -18.102 1.00 82.00 80 SER A CA 1
ATOM 671 C C . SER A 1 80 ? 9.432 -6.614 -17.118 1.00 82.00 80 SER A C 1
ATOM 673 O O . SER A 1 80 ? 8.894 -6.133 -16.118 1.00 82.00 80 SER A O 1
ATOM 675 N N . ILE A 1 81 ? 9.431 -7.924 -17.372 1.00 83.94 81 ILE A N 1
ATOM 676 C CA . ILE A 1 81 ? 8.862 -8.913 -16.441 1.00 83.94 81 ILE A CA 1
ATOM 677 C C . ILE A 1 81 ? 9.521 -8.791 -15.060 1.00 83.94 81 ILE A C 1
ATOM 679 O O . ILE A 1 81 ? 8.829 -8.875 -14.051 1.00 83.94 81 ILE A O 1
ATOM 683 N N . GLN A 1 82 ? 10.828 -8.513 -15.013 1.00 82.06 82 GLN A N 1
ATOM 684 C CA . GLN A 1 82 ? 11.549 -8.297 -13.759 1.00 82.06 82 GLN A CA 1
ATOM 685 C C . GLN A 1 82 ? 10.970 -7.116 -12.972 1.00 82.06 82 GLN A C 1
ATOM 687 O O . GLN A 1 82 ? 10.629 -7.264 -11.809 1.00 82.06 82 GLN A O 1
ATOM 692 N N . THR A 1 83 ? 10.767 -5.971 -13.628 1.0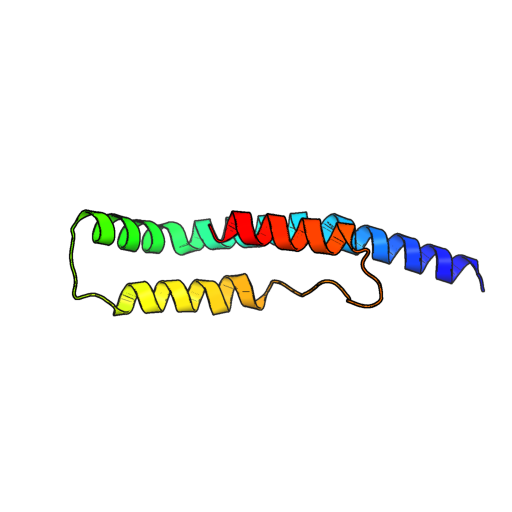0 80.75 83 THR A N 1
ATOM 693 C CA . THR A 1 83 ? 10.178 -4.775 -13.003 1.00 80.75 83 THR A CA 1
ATOM 694 C C . THR A 1 83 ? 8.784 -5.052 -12.441 1.00 80.75 83 THR A C 1
ATOM 696 O O . THR A 1 83 ? 8.449 -4.592 -11.355 1.00 80.75 83 THR A O 1
ATOM 699 N N . TRP A 1 84 ? 7.966 -5.809 -13.175 1.00 84.75 84 TRP A N 1
ATOM 700 C CA . TRP A 1 84 ? 6.662 -6.253 -12.687 1.00 84.75 84 TRP A CA 1
ATOM 701 C C . TRP A 1 84 ? 6.790 -7.137 -11.448 1.00 84.75 84 TRP A C 1
ATOM 703 O O . TRP A 1 84 ? 6.080 -6.912 -10.472 1.00 84.75 84 TRP A O 1
ATOM 713 N N . ASN A 1 85 ? 7.697 -8.113 -11.485 1.00 86.44 85 ASN A N 1
ATOM 714 C CA . ASN A 1 85 ? 7.919 -9.032 -10.378 1.00 86.44 85 ASN A CA 1
ATOM 715 C C . ASN A 1 85 ? 8.379 -8.296 -9.113 1.00 86.44 85 ASN A C 1
ATOM 717 O O . ASN A 1 85 ? 7.842 -8.546 -8.038 1.00 86.44 85 ASN A O 1
ATOM 721 N N . ASP A 1 86 ? 9.309 -7.350 -9.248 1.00 83.69 86 ASP A N 1
ATOM 722 C CA . ASP A 1 86 ? 9.831 -6.568 -8.126 1.00 83.69 86 ASP A CA 1
ATOM 723 C C . ASP A 1 86 ? 8.729 -5.702 -7.491 1.00 83.69 86 ASP A C 1
ATOM 725 O O . ASP A 1 86 ? 8.557 -5.708 -6.273 1.00 83.69 86 ASP A O 1
ATOM 729 N N . ILE A 1 87 ? 7.928 -5.006 -8.310 1.00 85.50 87 ILE A N 1
ATOM 730 C CA . ILE A 1 87 ? 6.818 -4.168 -7.826 1.00 85.50 87 ILE A CA 1
ATOM 731 C C . ILE A 1 87 ? 5.758 -5.020 -7.120 1.00 85.50 87 ILE A C 1
ATOM 733 O O . ILE A 1 87 ? 5.332 -4.684 -6.018 1.00 85.50 87 ILE A O 1
ATOM 737 N N . VAL A 1 88 ? 5.336 -6.132 -7.727 1.00 87.44 88 VAL A N 1
ATOM 738 C CA . VAL A 1 88 ? 4.314 -7.005 -7.131 1.00 87.44 88 VAL A CA 1
ATOM 739 C C . VAL A 1 88 ? 4.823 -7.628 -5.831 1.00 87.44 88 VAL A C 1
ATOM 741 O O . VAL A 1 88 ? 4.099 -7.604 -4.841 1.00 87.44 88 VAL A O 1
ATOM 744 N N . THR A 1 89 ? 6.070 -8.106 -5.799 1.00 88.56 89 THR A N 1
ATOM 745 C CA . THR A 1 89 ? 6.673 -8.709 -4.598 1.00 88.56 89 THR A CA 1
ATOM 746 C C . THR A 1 89 ? 6.748 -7.708 -3.447 1.00 88.56 89 THR A C 1
ATOM 748 O O . THR A 1 89 ? 6.355 -8.034 -2.329 1.00 88.56 89 THR A O 1
ATOM 751 N N . ASN A 1 90 ? 7.183 -6.472 -3.712 1.00 86.88 90 ASN A N 1
ATOM 752 C CA . ASN A 1 90 ? 7.254 -5.433 -2.683 1.00 86.88 90 ASN A CA 1
ATOM 753 C C . ASN A 1 90 ? 5.866 -5.051 -2.158 1.00 86.88 90 ASN A C 1
ATOM 755 O O . ASN A 1 90 ? 5.674 -4.955 -0.952 1.00 86.88 90 ASN A O 1
ATOM 759 N N . ARG A 1 91 ? 4.874 -4.893 -3.042 1.00 90.06 91 ARG A N 1
ATOM 760 C CA . ARG A 1 91 ? 3.494 -4.607 -2.623 1.00 90.06 91 ARG A CA 1
ATOM 761 C C . ARG A 1 91 ? 2.900 -5.734 -1.793 1.00 90.06 91 ARG A C 1
ATOM 763 O O . ARG A 1 91 ? 2.210 -5.457 -0.821 1.00 90.06 91 ARG A O 1
ATOM 770 N N . SER A 1 92 ? 3.167 -6.987 -2.159 1.00 88.69 92 SER A N 1
ATOM 771 C CA . SER A 1 92 ? 2.760 -8.137 -1.351 1.00 88.69 92 SER A CA 1
ATOM 772 C C . SER A 1 92 ? 3.391 -8.089 0.038 1.00 88.69 92 SER A C 1
ATOM 774 O O . SER A 1 92 ? 2.672 -8.287 1.003 1.00 88.69 92 SER A O 1
ATOM 776 N N . LEU A 1 93 ? 4.680 -7.747 0.145 1.00 90.00 93 LEU A N 1
ATOM 777 C CA . LEU A 1 93 ? 5.362 -7.585 1.433 1.00 90.00 93 LEU A CA 1
ATOM 778 C C . LEU A 1 93 ? 4.787 -6.439 2.282 1.00 90.00 93 LEU A C 1
ATOM 780 O O . LEU A 1 93 ? 4.795 -6.532 3.498 1.00 90.00 93 LEU A O 1
ATOM 784 N N . PHE A 1 94 ? 4.326 -5.347 1.669 1.00 88.75 94 PHE A N 1
ATOM 785 C CA . PHE A 1 94 ? 3.730 -4.220 2.399 1.00 88.75 94 PHE A CA 1
ATOM 786 C C . PHE A 1 94 ? 2.311 -4.502 2.907 1.00 88.75 94 PHE A C 1
ATOM 788 O O . PHE A 1 94 ? 1.860 -3.856 3.849 1.00 88.75 94 PHE A O 1
ATOM 795 N N . LEU A 1 95 ? 1.578 -5.386 2.227 1.00 85.50 95 LEU A N 1
ATOM 796 C CA . LEU A 1 95 ? 0.199 -5.733 2.577 1.00 85.50 95 LEU A CA 1
ATOM 797 C C . LEU A 1 95 ? 0.098 -6.925 3.536 1.00 85.50 95 LEU A C 1
ATOM 799 O O . LEU A 1 95 ? -0.964 -7.095 4.137 1.00 85.50 95 LEU A O 1
ATOM 803 N N . ASP A 1 96 ? 1.152 -7.739 3.621 1.00 83.94 96 ASP A N 1
ATOM 804 C CA . ASP A 1 96 ? 1.331 -8.785 4.637 1.00 83.94 96 ASP A CA 1
ATOM 805 C C . ASP A 1 96 ? 1.634 -8.164 6.013 1.00 83.94 96 ASP A C 1
ATOM 807 O O . ASP A 1 96 ? 0.981 -8.577 7.000 1.00 83.94 96 ASP A O 1
#

Sequence (96 aa):
STLSRLSEYGRKTTIQLIQPYYELDQFLIFIEQNLPLLKSVENRYLTNNKNDTTTRDLFLERVHNDLLSQWQLPNVIRSSIQTWNDIVTNRSLFLD

Secondary structure (DSSP, 8-state):
--HHHHHHHHHHHHHHHHHHHHHHHHHHHHHHHHHHHHHHHHHHHHHT-TT-HHHHHHHHHHIIIIIGGG-PPPPTTTS-HHHHHHHHHHHHHHH-